Protein AF-A0A2E6PRK5-F1 (afdb_monomer_lite)

Structure (mmCIF, N/CA/C/O backbone):
data_AF-A0A2E6PRK5-F1
#
_entry.id   AF-A0A2E6PRK5-F1
#
loop_
_atom_site.group_PDB
_atom_site.id
_atom_site.type_symbol
_atom_site.label_atom_id
_atom_site.label_alt_id
_atom_site.label_comp_id
_atom_site.label_asym_id
_atom_site.label_entity_id
_atom_site.label_seq_id
_atom_site.pdbx_PDB_ins_code
_atom_site.Cartn_x
_atom_site.Cartn_y
_atom_site.Cartn_z
_atom_site.occupancy
_atom_site.B_iso_or_equiv
_atom_site.auth_seq_id
_atom_site.auth_comp_id
_atom_site.auth_asym_id
_atom_site.auth_atom_id
_atom_site.pdbx_PDB_model_num
ATOM 1 N N . MET A 1 1 ? 19.449 21.725 -31.424 1.00 63.28 1 MET A N 1
ATOM 2 C CA . MET A 1 1 ? 18.227 21.636 -30.597 1.00 63.28 1 MET A CA 1
ATOM 3 C C . MET A 1 1 ? 17.931 20.193 -30.193 1.00 63.28 1 MET A C 1
ATOM 5 O O . MET A 1 1 ? 17.643 19.956 -29.031 1.00 63.28 1 MET A O 1
ATOM 9 N N . ASN A 1 2 ? 18.104 19.229 -31.103 1.00 73.94 2 ASN A N 1
ATOM 10 C CA . ASN A 1 2 ? 17.829 17.804 -30.861 1.00 73.94 2 ASN A CA 1
ATOM 11 C C . ASN A 1 2 ? 18.646 17.172 -29.719 1.00 73.94 2 ASN A C 1
ATOM 13 O O . ASN A 1 2 ? 18.095 16.402 -28.951 1.00 73.94 2 ASN A O 1
ATOM 17 N N . TRP A 1 3 ? 19.901 17.586 -29.516 1.00 87.25 3 TRP A N 1
ATOM 18 C CA . TRP A 1 3 ? 20.780 17.034 -28.471 1.00 87.25 3 TRP A CA 1
ATOM 19 C C . TRP A 1 3 ? 20.324 17.289 -27.019 1.00 87.25 3 TRP A C 1
ATOM 21 O O . TRP A 1 3 ? 20.812 16.625 -26.113 1.00 87.25 3 TRP A O 1
ATOM 31 N N . ILE A 1 4 ? 19.409 18.240 -26.789 1.00 90.56 4 ILE A N 1
ATOM 32 C CA . ILE A 1 4 ? 18.766 18.460 -25.477 1.00 90.56 4 ILE A CA 1
ATOM 33 C C . ILE A 1 4 ? 17.395 17.779 -25.434 1.00 90.56 4 ILE A C 1
ATOM 35 O O . ILE A 1 4 ? 17.018 17.201 -24.419 1.00 90.56 4 ILE A O 1
ATOM 39 N N . LEU A 1 5 ? 16.640 17.850 -26.532 1.00 94.50 5 LEU A N 1
ATOM 40 C CA . LEU A 1 5 ? 15.276 17.328 -26.588 1.00 94.50 5 LEU A CA 1
ATOM 41 C C . LEU A 1 5 ? 15.228 15.793 -26.577 1.00 94.50 5 LEU A C 1
ATOM 43 O O . LEU A 1 5 ? 14.316 15.232 -25.978 1.00 94.50 5 LEU A O 1
ATOM 47 N N . GLU A 1 6 ? 16.197 15.122 -27.201 1.00 95.06 6 GLU A N 1
ATOM 48 C CA . GLU A 1 6 ? 16.273 13.656 -27.252 1.00 95.06 6 GLU A CA 1
ATOM 49 C C . GLU A 1 6 ? 16.502 13.034 -25.861 1.00 95.06 6 GLU A C 1
ATOM 51 O O . GLU A 1 6 ? 15.663 12.236 -25.452 1.00 95.06 6 GLU A O 1
ATOM 56 N N . PRO A 1 7 ? 17.496 13.459 -25.050 1.00 95.94 7 PRO A N 1
ATOM 57 C CA . PRO A 1 7 ? 17.661 12.919 -23.697 1.00 95.94 7 PRO A CA 1
ATOM 58 C C . PRO A 1 7 ? 16.454 13.151 -22.784 1.00 95.94 7 PRO A C 1
ATOM 60 O O . PRO A 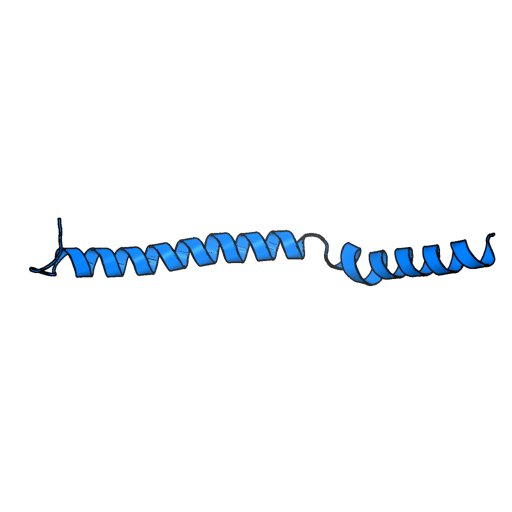1 7 ? 16.118 12.301 -21.964 1.00 95.94 7 PRO A O 1
ATOM 63 N N . ILE A 1 8 ? 15.790 14.306 -22.914 1.00 96.50 8 ILE A N 1
ATOM 64 C CA . ILE A 1 8 ? 14.587 14.611 -22.129 1.00 96.50 8 ILE A CA 1
ATOM 65 C C . ILE A 1 8 ? 13.444 13.684 -22.543 1.00 96.50 8 ILE A C 1
ATOM 67 O O . ILE A 1 8 ? 12.754 13.144 -21.680 1.00 96.50 8 ILE A O 1
ATOM 71 N N . ARG A 1 9 ? 13.251 13.474 -23.850 1.00 96.25 9 ARG A N 1
ATOM 72 C CA . 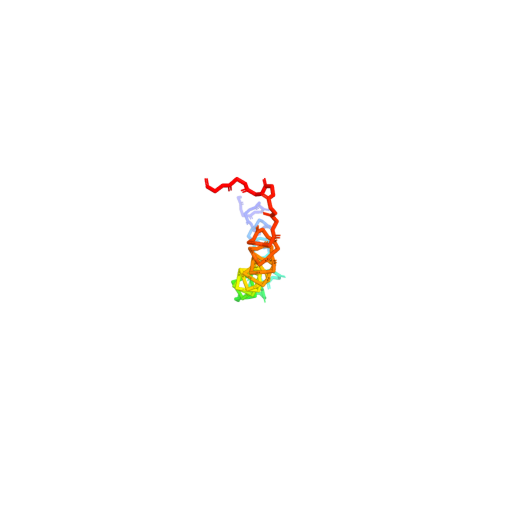ARG A 1 9 ? 12.272 12.513 -24.364 1.00 96.25 9 ARG A CA 1
ATOM 73 C C . ARG A 1 9 ? 12.552 11.117 -23.819 1.00 96.25 9 ARG A C 1
ATOM 75 O O . ARG A 1 9 ? 11.633 10.508 -23.285 1.00 96.25 9 ARG A O 1
ATOM 82 N N . ASP A 1 10 ? 13.784 10.636 -23.934 1.00 97.12 10 ASP A N 1
ATOM 83 C CA . ASP A 1 10 ? 14.148 9.281 -23.518 1.00 97.12 10 ASP A CA 1
ATOM 84 C C . ASP A 1 10 ? 13.935 9.089 -22.014 1.00 97.12 10 ASP A C 1
ATOM 86 O O . ASP A 1 10 ? 13.404 8.065 -21.591 1.00 97.12 10 ASP A O 1
ATOM 90 N N . LEU A 1 11 ? 14.246 10.107 -21.206 1.00 97.06 11 LEU A N 1
ATOM 91 C CA . LEU A 1 11 ? 13.970 10.095 -19.771 1.00 97.06 11 LEU A CA 1
ATOM 92 C C . LEU A 1 11 ? 12.467 10.039 -19.467 1.00 97.06 11 LEU A C 1
ATOM 94 O O . LEU A 1 11 ? 12.057 9.289 -18.584 1.00 97.06 11 LEU A O 1
ATOM 98 N N . LEU A 1 12 ? 11.642 10.816 -20.175 1.00 97.88 12 LEU A N 1
ATOM 99 C CA . LEU A 1 12 ? 10.189 10.815 -19.975 1.00 97.88 12 LEU A CA 1
ATOM 100 C C . LEU A 1 12 ? 9.551 9.489 -20.406 1.00 97.88 12 LEU A C 1
ATOM 102 O O . LEU A 1 12 ? 8.678 8.986 -19.702 1.00 97.88 12 LEU A O 1
ATOM 106 N N . VAL A 1 13 ? 10.002 8.917 -21.526 1.00 97.62 13 VAL A N 1
ATOM 107 C CA . VAL A 1 13 ? 9.561 7.597 -22.002 1.00 97.62 13 VAL A CA 1
ATOM 108 C C . VAL A 1 13 ? 9.959 6.525 -20.997 1.00 97.62 13 VAL A C 1
ATOM 110 O O . VAL A 1 13 ? 9.097 5.792 -20.523 1.00 97.62 13 VAL A O 1
ATOM 113 N N . TRP A 1 14 ? 11.227 6.505 -20.579 1.00 97.44 14 TRP A N 1
ATOM 114 C CA . TRP A 1 14 ? 11.708 5.558 -19.580 1.00 97.44 14 TRP A CA 1
ATOM 115 C C . TRP A 1 14 ? 10.923 5.667 -18.270 1.00 97.44 14 TRP A C 1
ATOM 117 O O . TRP A 1 14 ? 10.502 4.650 -17.722 1.00 97.44 14 TRP A O 1
ATOM 127 N N . LEU A 1 15 ? 10.679 6.886 -17.780 1.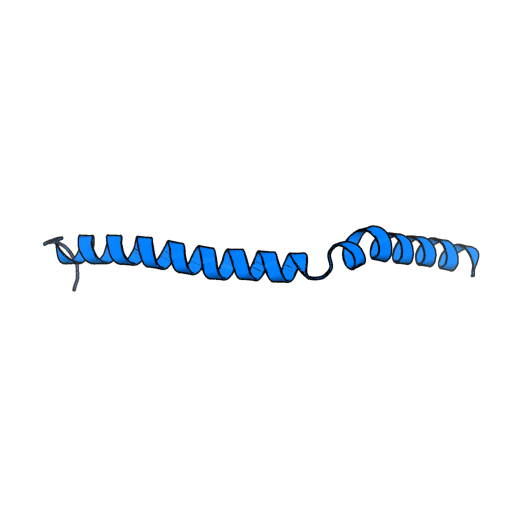00 97.50 15 LEU A N 1
ATOM 128 C CA . LEU A 1 15 ? 9.897 7.108 -16.566 1.00 97.50 15 LEU A CA 1
ATOM 129 C C . LEU A 1 15 ? 8.485 6.540 -16.718 1.00 97.50 15 LEU A C 1
ATOM 131 O O . LEU A 1 15 ? 8.007 5.859 -15.815 1.00 97.50 15 LEU A O 1
ATOM 135 N N . PHE A 1 16 ? 7.820 6.805 -17.840 1.00 96.75 16 PHE A N 1
ATOM 136 C CA . PHE A 1 16 ? 6.469 6.315 -18.081 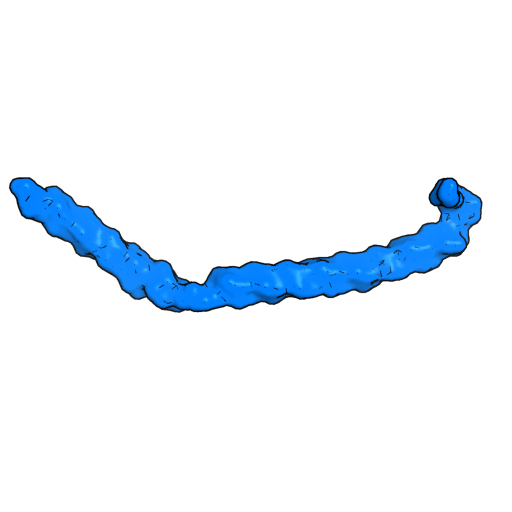1.00 96.75 16 PHE A CA 1
ATOM 137 C C . PHE A 1 16 ? 6.424 4.781 -18.143 1.00 96.75 16 PHE A C 1
ATOM 139 O O . PHE A 1 16 ? 5.701 4.173 -17.353 1.00 96.75 16 PHE A O 1
ATOM 146 N N . GLU A 1 17 ? 7.253 4.170 -18.993 1.00 97.69 17 GLU A N 1
ATOM 147 C CA . GLU A 1 17 ? 7.297 2.719 -19.238 1.00 97.69 17 GLU A CA 1
ATOM 148 C C . GLU A 1 17 ? 7.726 1.915 -18.002 1.00 97.69 17 GLU A C 1
ATOM 150 O O . GLU A 1 17 ? 7.319 0.770 -17.823 1.00 97.69 17 GLU A O 1
ATOM 155 N N . ASN A 1 18 ? 8.542 2.500 -17.119 1.00 96.62 18 ASN A N 1
ATOM 156 C CA . ASN A 1 18 ? 9.070 1.796 -15.946 1.00 96.62 18 ASN A CA 1
ATOM 157 C C . ASN A 1 18 ? 8.346 2.147 -14.641 1.00 96.62 18 ASN A C 1
ATOM 159 O O . ASN A 1 18 ? 8.616 1.520 -13.616 1.00 96.62 18 ASN A O 1
ATOM 163 N N . THR A 1 19 ? 7.438 3.131 -14.641 1.00 94.06 19 THR A N 1
ATOM 164 C CA . THR A 1 19 ? 6.690 3.510 -13.430 1.00 94.06 19 THR A CA 1
ATOM 165 C C . THR A 1 19 ? 5.185 3.552 -13.663 1.00 94.06 19 THR A C 1
ATOM 167 O O . THR A 1 19 ? 4.469 2.711 -13.124 1.00 94.06 19 THR A O 1
ATOM 170 N N . LEU A 1 20 ? 4.694 4.491 -14.471 1.00 92.56 20 LEU A N 1
ATOM 171 C CA . LEU A 1 20 ? 3.265 4.774 -14.608 1.00 92.56 20 LEU A CA 1
ATOM 172 C C . LEU A 1 20 ? 2.516 3.688 -15.383 1.00 92.56 20 LEU A C 1
ATOM 174 O O . LEU A 1 20 ? 1.411 3.324 -14.989 1.00 92.56 20 LEU A O 1
ATOM 178 N N . GLU A 1 21 ? 3.110 3.145 -16.443 1.00 95.69 21 GLU A N 1
ATOM 179 C CA . GLU A 1 21 ? 2.497 2.072 -17.226 1.00 95.69 21 GLU A CA 1
ATOM 180 C C . GLU A 1 21 ? 2.386 0.755 -16.426 1.00 95.69 21 GLU A C 1
ATOM 182 O O . GLU A 1 21 ? 1.275 0.222 -16.333 1.00 95.69 21 GLU A O 1
ATOM 187 N N . PRO A 1 22 ? 3.439 0.264 -15.734 1.00 96.62 22 PRO A N 1
ATOM 188 C CA . PRO A 1 22 ? 3.331 -0.916 -14.872 1.00 96.62 22 PRO A CA 1
ATOM 189 C C . PRO A 1 22 ? 2.407 -0.719 -13.665 1.00 96.62 22 PRO A C 1
ATOM 191 O O . PRO A 1 22 ? 1.813 -1.685 -13.182 1.00 96.62 22 PRO A O 1
ATOM 194 N N . LEU A 1 23 ? 2.282 0.518 -13.163 1.00 95.69 23 LEU A N 1
ATOM 195 C CA . LEU A 1 23 ? 1.370 0.849 -12.066 1.00 95.69 23 LEU A CA 1
ATOM 196 C C . LEU A 1 23 ? -0.094 0.609 -12.437 1.00 95.69 23 LEU A C 1
ATOM 198 O O . LEU A 1 23 ? -0.865 0.269 -11.542 1.00 95.69 23 LEU A O 1
ATOM 202 N N . SER A 1 24 ? -0.468 0.725 -13.717 1.00 93.81 24 SER A N 1
ATOM 203 C CA . SER A 1 24 ? -1.809 0.388 -14.210 1.00 93.81 24 SER A CA 1
ATOM 204 C C . SER A 1 24 ? -2.913 0.902 -13.256 1.00 93.81 24 SER A C 1
ATOM 206 O O . SER A 1 24 ? -2.862 2.044 -12.796 1.00 93.81 24 SER A O 1
ATOM 208 N N . ASP A 1 25 ? -3.876 0.052 -12.894 1.00 95.94 25 ASP A N 1
ATOM 209 C CA . ASP A 1 25 ? -4.958 0.351 -11.951 1.00 95.94 25 ASP A CA 1
ATOM 210 C C . ASP A 1 25 ? -4.632 0.034 -10.479 1.00 95.94 25 ASP A C 1
ATOM 212 O O . ASP A 1 25 ? -5.511 0.126 -9.610 1.00 95.94 25 ASP A O 1
ATOM 216 N N . TYR A 1 26 ? -3.384 -0.317 -10.146 1.00 96.44 26 TYR A N 1
ATOM 217 C CA . TYR A 1 26 ? -2.998 -0.599 -8.759 1.00 96.44 26 TYR A CA 1
ATOM 218 C C . TYR A 1 26 ? -3.272 0.581 -7.812 1.00 96.44 26 TYR A C 1
ATOM 220 O O . TYR A 1 26 ? -3.851 0.331 -6.752 1.00 96.44 26 TYR A O 1
ATOM 228 N N . PRO A 1 27 ? -2.962 1.854 -8.148 1.00 95.69 27 PRO A N 1
ATOM 229 C CA . PRO A 1 27 ? -3.263 2.983 -7.266 1.00 95.69 27 PRO A CA 1
ATOM 230 C C . PRO A 1 27 ? -4.756 3.110 -6.951 1.00 95.69 27 PRO A C 1
ATOM 232 O O . PRO A 1 27 ? -5.127 3.270 -5.788 1.00 95.69 27 PRO A O 1
ATOM 235 N N . ASN A 1 28 ? -5.613 2.971 -7.967 1.00 96.38 28 ASN A N 1
ATOM 236 C CA . ASN A 1 28 ? -7.067 3.031 -7.814 1.00 96.38 28 ASN A CA 1
ATOM 237 C C . ASN A 1 28 ? -7.564 1.889 -6.925 1.00 96.38 28 ASN A C 1
ATOM 239 O O . ASN A 1 28 ? -8.330 2.104 -5.987 1.00 96.38 28 ASN A O 1
ATOM 243 N N . THR A 1 29 ? -7.074 0.677 -7.177 1.00 97.88 29 THR A N 1
ATOM 244 C CA . THR A 1 29 ? -7.430 -0.515 -6.402 1.00 97.88 29 THR A CA 1
ATOM 245 C C . THR A 1 29 ? -7.020 -0.368 -4.938 1.00 97.88 29 THR A C 1
ATOM 247 O O . THR A 1 29 ? -7.829 -0.609 -4.043 1.00 97.88 29 THR A O 1
ATOM 250 N N . ILE A 1 30 ? -5.790 0.084 -4.674 1.00 98.25 30 ILE A N 1
ATOM 251 C CA . ILE A 1 30 ? -5.286 0.337 -3.318 1.00 98.25 30 ILE A CA 1
ATOM 252 C C . ILE A 1 30 ? -6.133 1.406 -2.630 1.00 98.25 30 ILE A C 1
ATOM 254 O O . ILE A 1 30 ? -6.540 1.218 -1.485 1.00 98.25 30 ILE A O 1
ATOM 258 N N . PHE A 1 31 ? -6.437 2.504 -3.323 1.00 98.31 31 PHE A N 1
ATOM 259 C CA . PHE A 1 31 ? -7.256 3.578 -2.775 1.00 98.31 31 PHE A CA 1
ATOM 260 C C . PHE A 1 31 ? -8.657 3.090 -2.394 1.00 98.31 31 PHE A C 1
ATOM 262 O O . PHE A 1 31 ? -9.128 3.374 -1.293 1.00 98.31 31 PHE A O 1
ATOM 269 N N . LEU A 1 32 ? -9.302 2.295 -3.253 1.00 98.44 32 LEU A N 1
ATOM 270 C CA . LEU A 1 32 ? -10.609 1.707 -2.960 1.00 98.44 32 LEU A CA 1
ATOM 271 C C . LEU A 1 32 ? -10.544 0.737 -1.777 1.00 98.44 32 LEU A C 1
ATOM 273 O O . LEU A 1 32 ? -11.397 0.801 -0.893 1.00 98.44 32 LEU A O 1
ATOM 277 N N . LEU A 1 33 ? -9.528 -0.127 -1.717 1.00 98.56 33 LEU A N 1
ATOM 278 C CA . LEU A 1 33 ? -9.352 -1.064 -0.605 1.00 98.56 33 LEU A CA 1
ATOM 279 C C . LEU A 1 33 ? -9.127 -0.338 0.724 1.00 98.56 33 LEU A C 1
ATOM 281 O O . LEU A 1 33 ? -9.741 -0.699 1.727 1.00 98.56 33 LEU A O 1
ATOM 285 N N . LEU A 1 34 ? -8.295 0.705 0.738 1.00 98.62 34 LEU A N 1
ATOM 286 C CA . LEU A 1 34 ? -8.074 1.527 1.926 1.00 98.62 34 LEU A CA 1
ATOM 287 C C . LEU A 1 34 ? -9.335 2.303 2.316 1.00 98.62 34 LEU A C 1
ATOM 289 O O . LEU A 1 34 ? -9.668 2.355 3.498 1.00 98.62 34 LEU A O 1
ATOM 293 N N . GLY A 1 35 ? -10.063 2.858 1.346 1.00 98.50 35 GLY A N 1
ATOM 294 C CA . GLY A 1 35 ? -11.309 3.583 1.580 1.00 98.50 35 GLY A CA 1
ATOM 295 C C . GLY A 1 35 ? -12.395 2.690 2.180 1.00 98.50 35 GLY A C 1
ATOM 296 O O . GLY A 1 35 ? -12.891 2.962 3.274 1.00 98.50 35 GLY A O 1
ATOM 297 N N . PHE A 1 36 ? -12.735 1.587 1.510 1.00 98.50 36 PHE A N 1
ATOM 298 C CA . PHE A 1 36 ? -13.760 0.659 1.991 1.00 98.50 36 PHE A CA 1
ATOM 299 C C . PHE A 1 36 ? -13.325 -0.096 3.248 1.00 98.50 36 PHE A C 1
ATOM 301 O O . PHE A 1 36 ? -14.124 -0.260 4.174 1.00 98.50 36 PHE A O 1
ATOM 308 N N . GLY A 1 37 ? -12.064 -0.525 3.319 1.00 98.50 37 GLY A N 1
ATOM 309 C CA . GLY A 1 37 ? -11.505 -1.189 4.494 1.00 98.50 37 GLY A CA 1
ATOM 310 C C . GLY A 1 37 ? -11.488 -0.265 5.710 1.00 98.50 37 GLY A C 1
ATOM 311 O O . GLY A 1 37 ? -11.973 -0.640 6.777 1.00 98.50 37 GLY A O 1
ATOM 312 N N . GLY A 1 38 ? -11.017 0.971 5.534 1.00 98.44 38 GLY A N 1
ATOM 313 C CA . GLY A 1 38 ? -10.999 2.003 6.568 1.00 98.44 38 GLY A CA 1
ATOM 314 C C . GLY A 1 38 ? -12.399 2.383 7.044 1.00 98.44 38 GLY A C 1
ATOM 315 O O . GLY A 1 38 ? -12.642 2.408 8.249 1.00 98.44 38 GLY A O 1
ATOM 316 N N . ALA A 1 39 ? -13.347 2.596 6.126 1.00 98.50 39 ALA A N 1
ATOM 317 C CA . ALA A 1 39 ? -14.739 2.882 6.472 1.00 98.50 39 ALA A CA 1
ATOM 318 C C . ALA A 1 39 ? -15.391 1.720 7.237 1.00 98.50 39 ALA A C 1
ATOM 320 O O . ALA A 1 39 ? -16.053 1.933 8.252 1.00 98.50 39 ALA A O 1
ATOM 321 N N . THR A 1 40 ? -15.161 0.479 6.802 1.00 98.50 40 THR A N 1
ATOM 322 C CA . THR A 1 40 ? -15.672 -0.713 7.493 1.00 98.50 40 THR A CA 1
ATOM 323 C C . THR A 1 40 ? -15.088 -0.825 8.896 1.00 98.50 40 THR A C 1
ATOM 325 O O . THR A 1 40 ? -15.827 -0.991 9.867 1.00 98.50 40 THR A O 1
ATOM 328 N N . TYR A 1 41 ? -13.768 -0.676 9.027 1.00 98.50 41 TYR A N 1
ATOM 329 C CA . TYR A 1 41 ? -13.091 -0.688 10.319 1.00 98.50 41 TYR A CA 1
ATOM 330 C C . TYR A 1 41 ? -13.618 0.412 11.248 1.00 98.50 41 TYR A C 1
ATOM 332 O O . TYR A 1 41 ? -13.960 0.132 12.399 1.00 98.50 41 TYR A O 1
ATOM 340 N N . TRP A 1 42 ? -13.768 1.638 10.736 1.00 98.44 42 TRP A N 1
ATOM 341 C CA . TRP A 1 42 ? -14.361 2.748 11.475 1.00 98.44 42 TRP A CA 1
ATOM 342 C C . TRP A 1 42 ? -15.749 2.380 11.984 1.00 98.44 42 TRP A C 1
ATOM 344 O O . TRP A 1 42 ? -16.014 2.529 13.173 1.00 98.44 42 TRP A O 1
ATOM 354 N N . MET A 1 43 ? -16.643 1.883 11.124 1.00 98.44 43 MET A N 1
ATOM 355 C CA . MET A 1 43 ? -18.011 1.533 11.523 1.00 98.44 43 MET A CA 1
ATOM 356 C C . MET A 1 43 ? -18.037 0.483 12.639 1.00 98.44 43 MET A C 1
ATOM 358 O O . MET A 1 43 ? -18.847 0.586 13.562 1.00 98.44 43 MET A O 1
ATOM 362 N N . LEU A 1 44 ? -17.129 -0.499 12.609 1.00 98.38 44 LEU A N 1
ATOM 363 C CA . LEU A 1 44 ? -17.006 -1.498 13.674 1.00 98.3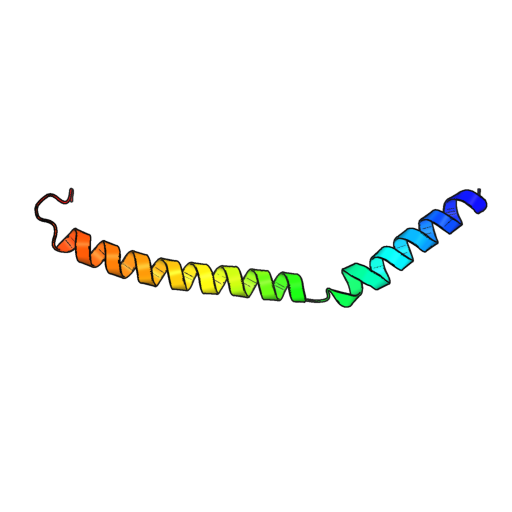8 44 LEU A CA 1
ATOM 364 C C . LEU A 1 44 ? -16.586 -0.871 15.007 1.00 98.38 44 LEU A C 1
ATOM 366 O O . LEU A 1 44 ? -17.143 -1.221 16.051 1.00 98.38 44 LEU A O 1
ATOM 370 N N . ILE A 1 45 ? -15.618 0.047 14.985 1.00 98.38 45 ILE A N 1
ATOM 371 C CA . ILE A 1 45 ? -15.179 0.775 16.180 1.00 98.38 45 ILE A CA 1
ATOM 372 C C . ILE A 1 45 ? -16.292 1.691 16.686 1.00 98.38 45 ILE A C 1
ATOM 374 O O . ILE A 1 45 ? -16.643 1.624 17.863 1.00 98.38 45 ILE A O 1
ATOM 378 N N . GLN A 1 46 ? -16.907 2.468 15.801 1.00 97.81 46 GLN A N 1
ATOM 379 C CA . GLN A 1 46 ? -17.990 3.381 16.138 1.00 97.81 46 GLN A CA 1
ATOM 380 C C . GLN A 1 46 ? -19.170 2.646 16.775 1.00 97.81 46 GLN A C 1
ATOM 382 O O . GLN A 1 46 ? -19.668 3.067 17.811 1.00 97.81 46 GLN A O 1
ATOM 387 N N . ASN A 1 47 ? -19.569 1.493 16.234 1.00 97.75 47 ASN A N 1
ATOM 388 C CA . ASN A 1 47 ? -20.619 0.667 16.830 1.00 97.75 47 ASN A CA 1
ATOM 389 C C . ASN A 1 47 ? -20.271 0.223 18.265 1.00 97.75 47 ASN A C 1
ATOM 391 O O . ASN A 1 47 ? -21.127 0.228 19.148 1.00 97.75 47 ASN A O 1
ATOM 395 N N . LYS A 1 48 ? -19.009 -0.144 18.532 1.00 97.44 48 LYS A N 1
ATOM 396 C CA . LYS A 1 48 ? -18.560 -0.503 19.889 1.00 97.44 48 LYS A CA 1
ATOM 397 C C . LYS A 1 48 ? -18.586 0.699 20.834 1.00 97.44 48 LYS A C 1
ATOM 399 O O . LYS A 1 48 ? -19.012 0.551 21.977 1.00 97.44 48 LYS A O 1
ATOM 404 N N . LEU A 1 49 ? -18.135 1.861 20.368 1.00 96.56 49 LEU A N 1
ATOM 405 C CA . LEU A 1 49 ? -18.099 3.089 21.162 1.00 96.56 49 LEU A CA 1
ATOM 406 C C . LEU A 1 49 ? -19.508 3.603 21.470 1.00 96.56 49 LEU A C 1
ATOM 408 O O . LEU A 1 49 ? -19.786 3.909 22.625 1.00 96.56 49 LEU A O 1
ATOM 412 N N . ASN A 1 50 ? -20.418 3.579 20.495 1.00 95.69 50 ASN A N 1
ATOM 413 C CA . ASN A 1 50 ? -21.823 3.938 20.692 1.00 95.69 50 ASN A CA 1
ATOM 414 C C . ASN A 1 50 ? -22.477 3.065 21.773 1.00 95.69 50 ASN A C 1
ATOM 416 O O . ASN A 1 50 ? -23.057 3.583 22.720 1.00 95.69 50 ASN A O 1
ATOM 420 N N . LYS A 1 51 ? -22.286 1.740 21.712 1.00 95.62 51 LYS A N 1
ATOM 421 C CA . LYS A 1 51 ? -22.797 0.815 22.742 1.00 95.62 51 LYS A CA 1
ATOM 422 C C . LYS A 1 51 ? -22.208 1.057 24.130 1.00 95.62 51 LYS A C 1
ATOM 424 O O . LYS A 1 51 ? -22.832 0.698 25.126 1.00 95.62 51 LYS A O 1
ATOM 429 N N . LYS A 1 52 ? -20.979 1.574 24.207 1.00 94.81 52 LYS A N 1
ATOM 430 C CA . LYS A 1 52 ? -20.347 1.937 25.479 1.00 94.81 52 LYS A CA 1
ATOM 431 C C . LYS A 1 52 ? -20.972 3.217 26.032 1.00 94.81 52 LYS A C 1
ATOM 433 O O . LYS A 1 52 ? -21.360 3.224 27.191 1.00 94.81 52 LYS A O 1
ATOM 438 N N . ALA A 1 53 ? -21.116 4.236 25.190 1.00 94.19 53 ALA A N 1
ATOM 439 C CA . ALA A 1 53 ? -21.752 5.506 25.522 1.00 94.19 53 ALA A CA 1
ATOM 440 C C . ALA A 1 53 ? -23.203 5.341 26.002 1.00 94.19 53 ALA A C 1
ATOM 442 O O . ALA A 1 53 ? -23.594 5.957 26.983 1.00 94.19 53 ALA A O 1
ATOM 443 N N . GLU A 1 54 ? -23.991 4.466 25.373 1.00 93.56 54 GLU A N 1
ATOM 444 C CA . GLU A 1 54 ? -25.376 4.183 25.793 1.00 93.56 54 GLU A CA 1
ATOM 445 C C . GLU A 1 54 ? -25.489 3.630 27.222 1.00 93.56 54 GLU A C 1
ATOM 447 O O . GLU A 1 54 ? -26.531 3.763 27.862 1.00 93.56 54 GLU A O 1
ATOM 452 N N . LYS A 1 55 ? -24.432 2.974 27.712 1.00 93.56 55 LYS A N 1
ATOM 453 C CA . LYS A 1 55 ? -24.379 2.369 29.048 1.00 93.56 55 LYS A CA 1
ATOM 454 C C . LYS A 1 55 ? -23.710 3.267 30.081 1.00 93.56 55 LYS A C 1
ATOM 456 O O . LYS A 1 55 ? -23.642 2.875 31.244 1.00 93.56 55 LYS A O 1
ATOM 461 N N . ASP A 1 56 ? -23.182 4.408 29.660 1.00 93.38 56 ASP A N 1
ATOM 462 C CA . ASP A 1 56 ? -22.471 5.328 30.529 1.00 93.38 56 ASP A CA 1
ATOM 463 C C . ASP A 1 56 ? -23.477 6.310 31.161 1.00 93.38 56 ASP A C 1
ATOM 465 O O . ASP A 1 56 ? -24.122 7.075 30.435 1.00 93.38 56 ASP A O 1
ATOM 469 N N . PRO A 1 57 ? -23.682 6.264 32.493 1.00 90.00 57 PRO A N 1
ATOM 470 C CA . PRO A 1 57 ? -24.653 7.119 33.169 1.00 90.00 57 PRO A CA 1
ATOM 471 C C . PRO A 1 57 ? -24.287 8.608 33.121 1.00 90.00 57 PRO A C 1
ATOM 473 O O . PRO A 1 57 ? -25.185 9.436 33.264 1.00 90.00 57 PRO A O 1
ATOM 476 N N . ASP A 1 58 ? -23.019 8.941 32.867 1.00 92.56 58 ASP A N 1
ATOM 477 C CA . ASP A 1 58 ? -22.531 10.319 32.779 1.00 92.56 58 ASP A CA 1
ATOM 478 C C . ASP A 1 58 ? -22.514 10.851 31.329 1.00 92.56 58 ASP A C 1
ATOM 480 O O . ASP A 1 58 ? -22.095 11.984 31.078 1.00 92.56 58 ASP A O 1
ATOM 484 N N . GLN A 1 59 ? -22.980 10.062 30.350 1.00 87.88 59 GLN A N 1
ATOM 485 C CA . GLN A 1 59 ? -23.001 10.463 28.943 1.00 87.88 59 GLN A CA 1
ATOM 486 C C . GLN A 1 59 ? -23.982 11.614 28.691 1.00 87.88 59 GLN A C 1
ATOM 488 O O . GLN A 1 59 ? -25.184 11.518 28.960 1.00 87.88 59 GLN A O 1
ATOM 493 N N . ILE A 1 60 ? -23.470 12.688 28.086 1.00 81.44 60 ILE A N 1
ATOM 494 C CA . ILE A 1 60 ? -24.268 13.843 27.662 1.00 81.44 60 ILE A CA 1
ATOM 495 C C . ILE A 1 60 ? -25.178 13.409 26.504 1.00 81.44 60 ILE A C 1
ATOM 497 O O . ILE A 1 60 ? -24.698 12.845 25.517 1.00 81.44 60 ILE A O 1
ATOM 501 N N . LYS A 1 61 ? -26.484 13.650 26.646 1.00 72.12 61 LYS A N 1
ATOM 502 C CA . LYS A 1 61 ? -27.519 13.301 25.661 1.00 72.12 61 LYS A CA 1
ATOM 503 C C . LYS A 1 61 ? -27.865 14.472 24.756 1.00 72.12 61 LYS A C 1
ATOM 505 O O . LYS A 1 61 ? -27.919 15.607 25.277 1.00 72.12 61 LYS A O 1
#

Radius of gyration: 24.92 Å; chains: 1; bounding box: 48×23×64 Å

Foldseek 3Di:
DCVVVVVVVVVVVCCCVVPVVVCPCVVVVVVVCCVVVVVVVVVVVVVVVVVVLVPDPPRDD

Sequence (61 aa):
MNWILEPIRDLLVWLFENTLEPLSDYPNTIFLLLGFGGATYWMLIQNKLNKKAEKDPDQIK

Secondary structure (DSSP, 8-state):
-HHHHHHHHHHHHHHIIIIIHHHTTHHHHHHHHHHHH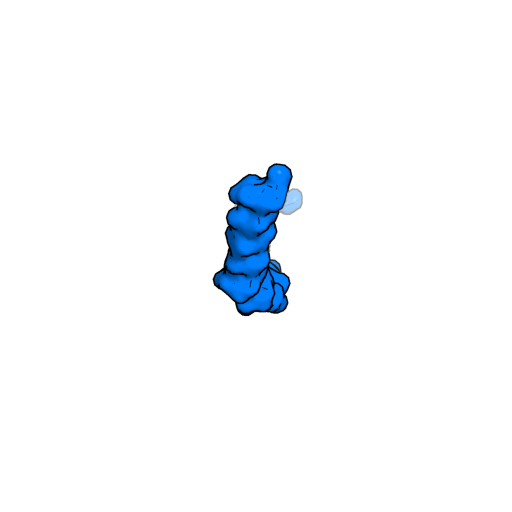HHHHHHHHHHHHHHHHTT-TT---

pLDDT: mean 94.58, std 6.54, range [63.28, 98.62]